Protein AF-A0A2E6I8N7-F1 (afdb_monomer_lite)

Structure (mmCIF, N/CA/C/O backbone):
data_AF-A0A2E6I8N7-F1
#
_entry.id   AF-A0A2E6I8N7-F1
#
loop_
_atom_site.group_PDB
_atom_site.id
_atom_site.type_symbol
_atom_site.label_atom_id
_atom_site.label_alt_id
_atom_site.label_comp_id
_atom_site.label_asym_id
_atom_site.label_entity_id
_atom_site.label_seq_id
_atom_site.pdbx_PDB_ins_code
_atom_site.Cartn_x
_atom_site.Cartn_y
_atom_site.Cartn_z
_atom_site.occupancy
_atom_site.B_iso_or_equiv
_atom_site.auth_seq_id
_atom_site.auth_comp_id
_atom_site.auth_asym_id
_atom_site.auth_atom_id
_atom_site.pdbx_PDB_model_num
ATOM 1 N N . MET A 1 1 ? 12.894 32.458 16.435 1.00 43.97 1 MET A N 1
ATOM 2 C CA . MET A 1 1 ? 12.676 31.076 15.944 1.00 43.97 1 MET A CA 1
ATOM 3 C C . MET A 1 1 ? 13.697 30.779 14.854 1.00 43.97 1 MET A C 1
ATOM 5 O O . MET A 1 1 ? 13.816 31.577 13.937 1.00 43.97 1 MET A O 1
ATOM 9 N N . ARG A 1 2 ? 14.483 29.700 14.971 1.00 46.97 2 ARG A N 1
ATOM 10 C CA . ARG A 1 2 ? 15.542 29.345 14.007 1.00 46.97 2 ARG A CA 1
ATOM 11 C C . ARG A 1 2 ? 15.001 28.244 13.093 1.00 46.97 2 ARG A C 1
ATOM 13 O O . ARG A 1 2 ? 14.845 27.110 13.534 1.00 46.97 2 ARG A O 1
ATOM 20 N N . VAL A 1 3 ? 14.650 28.593 11.860 1.00 54.00 3 VAL A N 1
ATOM 21 C CA . VAL A 1 3 ? 14.119 27.637 10.878 1.00 54.00 3 VAL A CA 1
ATOM 22 C C . VAL A 1 3 ? 15.297 26.830 10.331 1.00 54.00 3 VAL A C 1
ATOM 24 O O . VAL A 1 3 ? 16.245 27.404 9.794 1.00 54.00 3 VAL A O 1
ATOM 27 N N . LYS A 1 4 ? 15.296 25.507 10.528 1.00 52.81 4 LYS A N 1
ATOM 28 C CA . LYS A 1 4 ? 16.322 24.625 9.952 1.00 52.81 4 LYS A CA 1
ATOM 29 C C . LYS A 1 4 ? 16.096 24.562 8.437 1.00 52.81 4 LYS A C 1
ATOM 31 O O . LYS A 1 4 ? 14.994 24.230 8.011 1.00 52.81 4 LYS A O 1
ATOM 36 N N . ARG A 1 5 ? 17.117 24.894 7.634 1.00 53.34 5 ARG A N 1
ATOM 37 C CA . ARG A 1 5 ? 17.083 24.692 6.175 1.00 53.34 5 ARG A CA 1
ATOM 38 C C . ARG A 1 5 ? 16.875 23.207 5.896 1.00 53.34 5 ARG A C 1
ATOM 40 O O . ARG A 1 5 ? 17.670 22.387 6.347 1.00 53.34 5 ARG A O 1
ATOM 47 N N . VAL A 1 6 ? 15.819 22.889 5.157 1.00 58.06 6 VAL A N 1
ATOM 48 C CA . VAL A 1 6 ? 15.621 21.565 4.567 1.00 58.06 6 VAL A CA 1
ATOM 49 C C . VAL A 1 6 ? 16.690 21.405 3.487 1.00 58.06 6 VAL A C 1
ATOM 51 O O . VAL A 1 6 ? 16.773 22.232 2.581 1.00 58.06 6 VAL A O 1
ATOM 54 N N . GLN A 1 7 ? 17.553 20.396 3.613 1.00 57.81 7 GLN A N 1
ATOM 55 C CA . GLN A 1 7 ? 18.458 20.016 2.529 1.00 57.81 7 GLN A CA 1
ATOM 56 C C . GLN A 1 7 ? 17.595 19.464 1.392 1.00 57.81 7 GLN A C 1
ATOM 58 O O . GLN A 1 7 ? 16.977 18.414 1.544 1.00 57.81 7 GLN A O 1
ATOM 63 N N . GLN A 1 8 ? 17.495 20.200 0.285 1.00 52.81 8 GLN A N 1
ATOM 64 C CA . GLN A 1 8 ? 16.888 19.676 -0.934 1.00 52.81 8 GLN A CA 1
ATOM 65 C C . GLN A 1 8 ? 17.812 18.582 -1.476 1.00 52.81 8 GLN A C 1
ATOM 67 O O . GLN A 1 8 ? 18.989 18.830 -1.727 1.00 52.81 8 GLN A O 1
ATOM 72 N N . SER A 1 9 ? 17.294 17.364 -1.593 1.00 58.91 9 SER A N 1
ATOM 73 C CA . SER A 1 9 ? 17.994 16.238 -2.202 1.00 58.91 9 SER A CA 1
ATOM 74 C C . SER A 1 9 ? 18.151 16.486 -3.702 1.00 58.91 9 SER A C 1
ATOM 76 O O . SER A 1 9 ? 17.154 16.615 -4.411 1.00 58.91 9 SER A O 1
ATOM 78 N N . THR A 1 10 ? 19.394 16.566 -4.177 1.00 59.47 10 THR A N 1
ATOM 79 C CA . THR A 1 10 ? 19.726 16.652 -5.604 1.00 59.47 10 THR A CA 1
ATOM 80 C C . THR A 1 10 ? 19.220 15.397 -6.333 1.00 59.47 10 THR A C 1
ATOM 82 O O . THR A 1 10 ? 19.520 14.294 -5.871 1.00 59.47 10 THR A O 1
ATOM 85 N N . PRO A 1 11 ? 18.462 15.521 -7.437 1.00 52.78 11 PRO A N 1
ATOM 86 C CA . PRO A 1 11 ? 18.008 14.365 -8.203 1.00 52.78 11 PRO A CA 1
ATOM 87 C C . PRO A 1 11 ? 19.187 13.689 -8.918 1.00 52.78 11 PRO A C 1
ATOM 89 O O . PRO A 1 11 ? 20.046 14.358 -9.491 1.00 52.78 11 PRO A O 1
ATOM 92 N N . LEU A 1 12 ? 19.226 12.357 -8.864 1.00 58.75 12 LEU A N 1
ATOM 93 C CA . LEU A 1 12 ? 20.172 11.533 -9.617 1.00 58.75 12 LEU A CA 1
ATOM 94 C C . LEU A 1 12 ? 19.732 11.507 -11.087 1.00 58.75 12 LEU A C 1
ATOM 96 O O . LEU A 1 12 ? 18.661 10.989 -11.392 1.00 58.75 12 LEU A O 1
ATOM 100 N N . LEU A 1 13 ? 20.541 12.079 -11.979 1.00 54.09 13 LEU A N 1
ATOM 101 C CA . LEU A 1 13 ? 20.418 11.873 -13.424 1.00 54.09 13 LEU A CA 1
ATOM 102 C C . LEU A 1 13 ? 21.071 10.526 -13.755 1.00 54.09 13 LEU A C 1
ATOM 104 O O . LEU A 1 13 ? 22.247 10.337 -13.444 1.00 54.09 13 LEU A O 1
ATOM 108 N N . VAL A 1 14 ? 20.309 9.594 -14.326 1.00 56.50 14 VAL A N 1
ATOM 109 C CA . VAL A 1 14 ? 20.800 8.277 -14.759 1.00 56.50 14 VAL A CA 1
ATOM 110 C C . VAL A 1 14 ? 20.800 8.270 -16.287 1.00 56.50 14 VAL A C 1
ATOM 112 O O . VAL A 1 14 ? 19.792 8.631 -16.887 1.00 56.50 14 VAL A O 1
ATOM 115 N N . ASP A 1 15 ? 21.945 7.947 -16.890 1.00 49.44 15 ASP A N 1
ATOM 116 C CA . ASP A 1 15 ? 22.131 7.883 -18.345 1.00 49.44 15 ASP A CA 1
ATOM 117 C C . ASP A 1 15 ? 21.532 6.583 -18.907 1.00 49.44 15 ASP A C 1
ATOM 119 O O . ASP A 1 15 ? 21.713 5.511 -18.329 1.00 49.44 15 ASP A O 1
ATOM 123 N N . GLU A 1 16 ? 20.849 6.687 -20.048 1.00 55.59 16 GLU A N 1
ATOM 124 C CA . GLU A 1 16 ? 20.155 5.593 -20.739 1.00 55.59 16 GLU A CA 1
ATOM 125 C C . GLU A 1 16 ? 21.169 4.587 -21.321 1.00 55.59 16 GLU A C 1
ATOM 127 O O . GLU A 1 16 ? 21.665 4.742 -22.440 1.00 55.59 16 GLU A O 1
ATOM 132 N N . THR A 1 17 ? 21.505 3.543 -20.562 1.00 52.53 17 THR A N 1
ATOM 133 C CA . THR A 1 17 ? 22.269 2.384 -21.051 1.00 52.53 17 THR A CA 1
ATOM 134 C C . THR A 1 17 ? 21.614 1.100 -20.564 1.00 52.53 17 THR A C 1
ATOM 136 O O . THR A 1 17 ? 21.076 1.071 -19.470 1.00 52.53 17 THR A O 1
ATOM 139 N N . ASP A 1 18 ? 21.647 0.053 -21.392 1.00 56.44 18 ASP A N 1
ATOM 140 C CA . ASP A 1 18 ? 20.985 -1.243 -21.178 1.00 56.44 18 ASP A CA 1
ATOM 141 C C . ASP A 1 18 ? 21.164 -1.769 -19.726 1.00 56.44 18 ASP A C 1
ATOM 143 O O . ASP A 1 18 ? 22.261 -2.119 -19.276 1.00 56.44 18 ASP A O 1
ATOM 147 N N . ASP A 1 19 ? 20.066 -1.738 -18.965 1.00 52.94 19 ASP A N 1
ATOM 148 C CA . ASP A 1 19 ? 20.005 -1.210 -17.584 1.00 52.94 19 ASP A CA 1
ATOM 149 C C . ASP A 1 19 ? 20.374 -2.180 -16.448 1.00 52.94 19 ASP A C 1
ATOM 151 O O . ASP A 1 19 ? 20.197 -1.869 -15.270 1.00 52.94 19 ASP A O 1
ATOM 155 N N . CYS A 1 20 ? 20.864 -3.383 -16.752 1.00 54.47 20 CYS A N 1
ATOM 156 C CA . CYS A 1 20 ? 21.022 -4.421 -15.721 1.00 54.47 20 CYS A CA 1
ATOM 157 C C . CYS A 1 20 ? 22.456 -4.650 -15.219 1.00 54.47 20 CYS A C 1
ATOM 159 O O . CYS A 1 20 ? 22.627 -5.386 -14.249 1.00 54.47 20 CYS A O 1
ATOM 161 N N . LEU A 1 21 ? 23.494 -4.076 -15.845 1.00 55.12 21 LEU A N 1
ATOM 162 C CA . LEU A 1 21 ? 24.881 -4.510 -15.58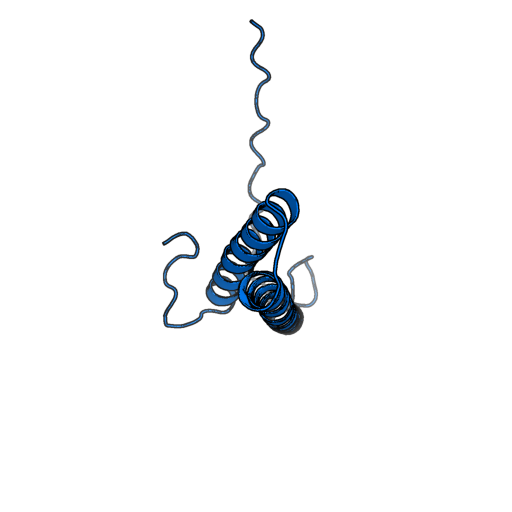6 1.00 55.12 21 LEU A CA 1
ATOM 163 C C . LEU A 1 21 ? 25.875 -3.431 -15.121 1.00 55.12 21 LEU A C 1
ATOM 165 O O . LEU A 1 21 ? 27.003 -3.799 -14.793 1.00 55.12 21 LEU A O 1
ATOM 169 N N . VAL A 1 22 ? 25.520 -2.137 -15.061 1.00 58.47 22 VAL A N 1
ATOM 170 C CA . VAL A 1 22 ? 26.540 -1.077 -14.837 1.00 58.47 22 VAL A CA 1
ATOM 171 C C . VAL A 1 22 ? 26.183 -0.011 -13.780 1.00 58.47 22 VAL A C 1
ATOM 173 O O . VAL A 1 22 ? 27.090 0.605 -13.221 1.00 58.47 22 VAL A O 1
ATOM 176 N N . ALA A 1 23 ? 24.918 0.170 -13.395 1.00 56.00 23 ALA A N 1
ATOM 177 C CA . ALA A 1 23 ? 24.491 1.148 -12.380 1.00 56.00 23 ALA A CA 1
ATOM 178 C C . ALA A 1 23 ? 23.559 0.491 -11.336 1.00 56.00 23 ALA A C 1
ATOM 180 O O . ALA A 1 23 ? 23.064 -0.606 -11.590 1.00 56.00 23 ALA A O 1
ATOM 181 N N . PRO A 1 24 ? 23.287 1.100 -10.158 1.00 58.91 24 PRO A N 1
ATOM 182 C CA . PRO A 1 24 ? 22.311 0.577 -9.195 1.00 58.91 24 PRO A CA 1
ATOM 183 C C . PRO A 1 24 ? 20.866 0.803 -9.683 1.00 58.91 24 PRO A C 1
ATOM 185 O O . PRO A 1 24 ? 20.011 1.277 -8.932 1.00 58.91 24 PRO A O 1
ATOM 188 N N . THR A 1 25 ? 20.598 0.515 -10.955 1.00 62.81 25 THR A N 1
ATOM 189 C CA . THR A 1 25 ? 19.267 0.562 -11.541 1.00 62.81 25 THR A CA 1
ATOM 190 C C . THR A 1 25 ? 18.526 -0.701 -11.108 1.00 62.81 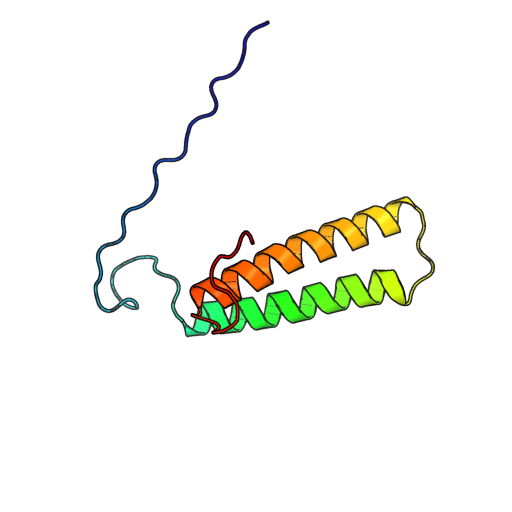25 THR A C 1
ATOM 192 O O . THR A 1 25 ? 19.054 -1.810 -11.171 1.00 62.81 25 THR A O 1
ATOM 195 N N . ARG A 1 26 ? 17.310 -0.539 -10.579 1.00 76.50 26 ARG A N 1
ATOM 196 C CA . ARG A 1 26 ? 16.460 -1.674 -10.195 1.00 76.50 26 ARG A CA 1
ATOM 197 C C . ARG A 1 26 ? 15.985 -2.360 -11.466 1.00 76.50 26 ARG A C 1
ATOM 199 O O . ARG A 1 26 ? 15.387 -1.699 -12.314 1.00 76.50 26 ARG A O 1
ATOM 206 N N . CYS A 1 27 ? 16.236 -3.659 -11.600 1.00 85.38 27 CYS A N 1
ATOM 207 C CA . CYS A 1 27 ? 15.794 -4.387 -12.782 1.00 85.38 27 CYS A CA 1
ATOM 208 C C . CYS A 1 27 ? 14.266 -4.532 -12.801 1.00 85.38 27 CYS A C 1
ATOM 210 O O . CYS A 1 27 ? 13.583 -4.454 -11.772 1.00 85.38 27 CYS A O 1
ATOM 212 N N . ARG A 1 28 ? 13.716 -4.757 -13.996 1.00 87.69 28 ARG A N 1
ATOM 213 C CA . ARG A 1 28 ? 12.269 -4.885 -14.206 1.00 87.69 28 ARG A CA 1
ATOM 214 C C . ARG A 1 28 ? 11.674 -6.021 -13.377 1.00 87.69 28 ARG A C 1
ATOM 216 O O . ARG A 1 28 ? 10.597 -5.856 -12.809 1.00 87.69 28 ARG A O 1
ATOM 223 N N . GLU A 1 29 ? 12.372 -7.146 -13.292 1.00 88.50 29 GLU A N 1
ATOM 224 C CA . GLU A 1 29 ? 11.946 -8.330 -12.548 1.00 88.50 29 GLU A CA 1
ATOM 225 C C . GLU A 1 29 ? 11.851 -8.026 -11.048 1.00 88.50 29 GLU A C 1
ATOM 227 O O . GLU A 1 29 ? 10.870 -8.386 -10.399 1.00 88.50 29 GLU A O 1
ATOM 232 N N . GLU A 1 30 ? 12.824 -7.296 -10.496 1.00 90.25 30 GLU A N 1
ATOM 233 C CA . GLU A 1 30 ? 12.801 -6.867 -9.095 1.00 90.25 30 GLU A CA 1
ATOM 234 C C . GLU A 1 30 ? 11.614 -5.933 -8.819 1.00 90.25 30 GLU A C 1
ATOM 236 O O . GLU A 1 30 ? 10.929 -6.083 -7.806 1.00 90.25 30 GLU A O 1
ATOM 241 N N . LEU A 1 31 ? 11.316 -5.005 -9.734 1.00 92.38 31 LEU A N 1
ATOM 242 C CA . LEU A 1 31 ? 10.160 -4.112 -9.610 1.00 92.38 31 LEU A CA 1
ATOM 243 C C . LEU A 1 31 ? 8.827 -4.867 -9.672 1.00 92.38 31 LEU A C 1
ATOM 245 O O . LEU A 1 31 ? 7.906 -4.535 -8.927 1.00 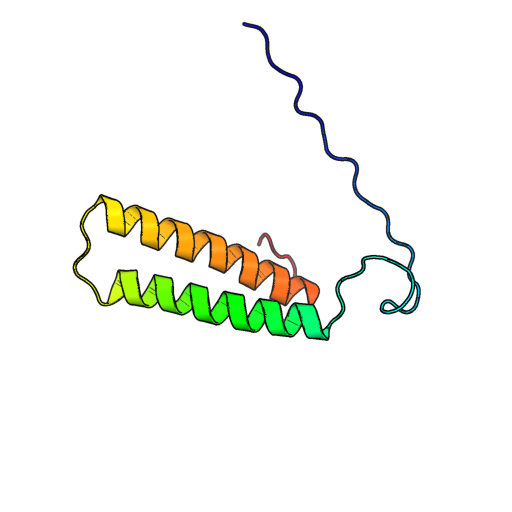92.38 31 LEU A O 1
ATOM 249 N N . GLN A 1 32 ? 8.720 -5.893 -10.519 1.00 93.62 32 GLN A N 1
ATOM 250 C CA . GLN A 1 32 ? 7.538 -6.756 -10.593 1.00 93.62 32 GLN A CA 1
ATOM 251 C C . GLN A 1 32 ? 7.336 -7.556 -9.303 1.00 93.62 32 GLN A C 1
ATOM 253 O O . GLN A 1 32 ? 6.216 -7.614 -8.791 1.00 93.62 32 GLN A O 1
ATOM 258 N N . LEU A 1 33 ? 8.411 -8.121 -8.747 1.00 94.94 33 LEU A N 1
ATOM 259 C CA . LEU A 1 33 ? 8.368 -8.810 -7.456 1.00 94.94 33 LEU A CA 1
ATOM 260 C C . LEU A 1 33 ? 7.957 -7.849 -6.337 1.00 94.94 33 LEU A C 1
ATOM 262 O O . L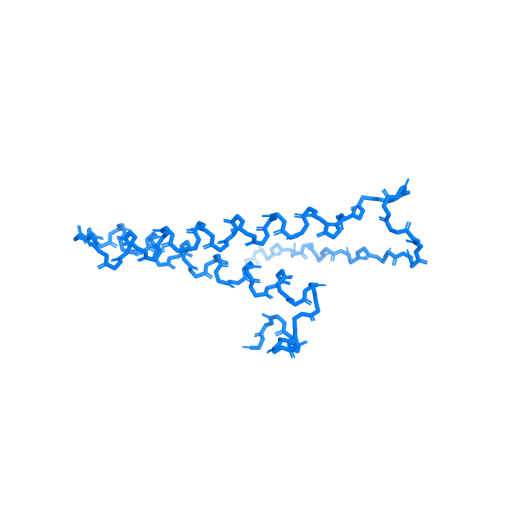EU A 1 33 ? 7.055 -8.157 -5.562 1.00 94.94 33 LEU A O 1
ATOM 266 N N . MET A 1 34 ? 8.544 -6.651 -6.297 1.00 95.56 34 MET A N 1
ATOM 267 C CA . MET A 1 34 ? 8.200 -5.641 -5.296 1.00 95.56 34 MET A CA 1
ATOM 268 C C . MET A 1 34 ? 6.750 -5.159 -5.429 1.00 95.56 34 MET A C 1
ATOM 270 O O . MET A 1 34 ? 6.096 -4.895 -4.419 1.00 95.56 34 MET A O 1
ATOM 274 N N . LEU A 1 35 ? 6.226 -5.065 -6.655 1.00 96.69 35 LEU A N 1
ATOM 275 C CA . LEU A 1 35 ? 4.823 -4.742 -6.902 1.00 96.69 35 LEU A CA 1
ATOM 276 C C . LEU A 1 35 ? 3.895 -5.836 -6.361 1.00 96.69 35 LEU A C 1
ATOM 278 O O . LEU A 1 35 ? 2.928 -5.510 -5.671 1.00 96.69 35 LEU A O 1
ATOM 282 N N . ALA A 1 36 ? 4.190 -7.110 -6.632 1.00 97.50 36 ALA A N 1
ATOM 283 C CA . ALA A 1 36 ? 3.405 -8.233 -6.117 1.00 97.50 36 ALA A CA 1
ATOM 284 C C . ALA A 1 36 ? 3.371 -8.231 -4.578 1.00 97.50 36 ALA A C 1
ATOM 286 O O . ALA A 1 36 ? 2.297 -8.253 -3.975 1.00 97.50 36 ALA A O 1
ATOM 287 N N . ASP A 1 37 ? 4.537 -8.068 -3.957 1.00 98.12 37 ASP A N 1
ATOM 288 C CA . ASP A 1 37 ? 4.722 -7.920 -2.513 1.00 98.12 37 ASP A CA 1
ATOM 289 C C . ASP A 1 37 ? 3.913 -6.750 -1.921 1.00 98.12 37 ASP A C 1
ATOM 291 O O . ASP A 1 37 ? 3.298 -6.854 -0.854 1.00 98.12 37 ASP A O 1
ATOM 295 N N . ALA A 1 38 ? 3.936 -5.594 -2.590 1.00 98.38 38 ALA A N 1
ATOM 296 C CA . ALA A 1 38 ? 3.229 -4.400 -2.142 1.00 98.38 38 ALA A CA 1
ATOM 297 C C . ALA A 1 38 ? 1.706 -4.582 -2.221 1.00 98.38 38 ALA A C 1
ATOM 299 O O . ALA A 1 38 ? 0.997 -4.164 -1.301 1.00 98.38 38 ALA A O 1
ATOM 300 N N . ILE A 1 39 ? 1.210 -5.224 -3.284 1.00 98.44 39 ILE A N 1
ATOM 301 C CA . ILE A 1 39 ? -0.207 -5.573 -3.451 1.00 98.44 39 ILE A CA 1
ATOM 302 C C . ILE A 1 39 ? -0.647 -6.536 -2.346 1.00 98.44 39 ILE A C 1
ATOM 304 O O . ILE A 1 39 ? -1.647 -6.270 -1.678 1.00 98.44 39 ILE A O 1
ATOM 308 N N . GLU A 1 40 ? 0.119 -7.598 -2.096 1.00 98.56 40 GLU A N 1
ATOM 309 C CA . GLU A 1 40 ? -0.216 -8.585 -1.068 1.00 98.56 40 GLU A CA 1
ATOM 310 C C . GLU A 1 40 ? -0.317 -7.930 0.316 1.00 98.56 40 GLU A C 1
ATOM 312 O O . GLU A 1 40 ? -1.3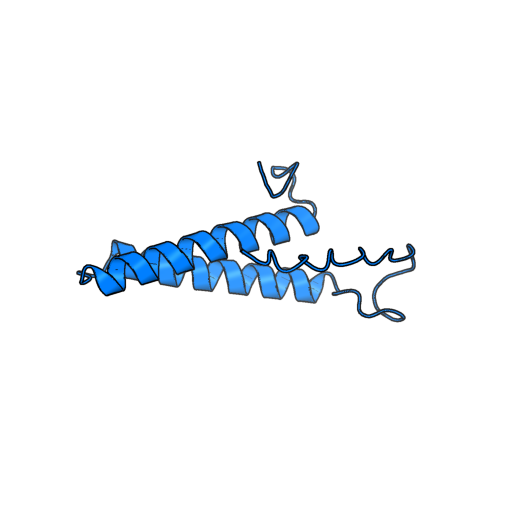32 -8.053 1.006 1.00 98.56 40 GLU A O 1
ATOM 317 N N . ARG A 1 41 ? 0.699 -7.153 0.711 1.00 98.56 41 ARG A N 1
ATOM 318 C CA . ARG A 1 41 ? 0.709 -6.453 2.005 1.00 98.56 41 ARG A CA 1
ATOM 319 C C . ARG A 1 41 ? -0.419 -5.429 2.107 1.00 98.56 41 ARG A C 1
ATOM 321 O O . ARG A 1 41 ? -1.019 -5.285 3.174 1.00 98.56 41 ARG A O 1
ATOM 328 N N . ARG A 1 42 ? -0.726 -4.709 1.022 1.00 98.44 42 ARG A N 1
ATOM 329 C CA . ARG A 1 42 ? -1.846 -3.754 0.978 1.00 98.44 42 ARG A CA 1
ATOM 330 C C . ARG A 1 42 ? -3.148 -4.476 1.302 1.00 98.44 42 ARG A C 1
ATOM 332 O O . ARG A 1 42 ? -3.914 -4.001 2.140 1.00 98.44 42 ARG A O 1
ATOM 339 N N . ASP A 1 43 ? -3.373 -5.618 0.665 1.00 98.19 43 ASP A N 1
ATOM 340 C CA . ASP A 1 43 ? -4.598 -6.394 0.820 1.00 98.19 43 ASP A CA 1
ATOM 341 C C . ASP A 1 43 ? -4.679 -7.041 2.202 1.00 98.19 43 ASP A C 1
ATOM 343 O O . ASP A 1 43 ? -5.755 -7.079 2.794 1.00 98.19 43 ASP A O 1
ATOM 347 N N . GLN A 1 44 ? -3.556 -7.469 2.782 1.00 98.31 44 GLN A N 1
ATOM 348 C CA . GLN A 1 44 ? -3.495 -7.907 4.179 1.00 98.31 44 GLN A CA 1
ATOM 349 C C . GLN A 1 44 ? -3.925 -6.790 5.144 1.00 98.31 44 GLN A C 1
ATOM 351 O O . GLN A 1 44 ? -4.768 -7.028 6.009 1.00 98.31 44 GLN A O 1
ATOM 356 N N . TRP A 1 45 ? -3.418 -5.561 4.979 1.00 98.31 45 TRP A N 1
ATOM 357 C CA . TRP A 1 45 ? -3.819 -4.421 5.815 1.00 98.31 45 TRP A CA 1
ATOM 358 C C . TRP A 1 45 ? -5.283 -4.026 5.618 1.00 98.31 45 TRP A C 1
ATOM 360 O O . TRP A 1 45 ? -5.966 -3.729 6.599 1.00 98.31 45 TRP A O 1
ATOM 370 N N . TYR A 1 46 ? -5.775 -4.061 4.378 1.00 97.81 46 TYR A N 1
ATOM 371 C CA . TYR A 1 46 ? -7.185 -3.821 4.078 1.00 97.81 46 TYR A CA 1
ATOM 372 C C . TYR A 1 46 ? -8.082 -4.877 4.729 1.00 97.81 46 TYR A C 1
ATOM 374 O O . TYR A 1 46 ? -9.031 -4.532 5.422 1.00 97.81 46 TYR A O 1
ATOM 382 N N . ASN A 1 47 ? -7.742 -6.160 4.590 1.00 97.44 47 ASN A N 1
ATOM 383 C CA . ASN A 1 47 ? -8.475 -7.257 5.216 1.00 97.44 47 ASN A CA 1
ATOM 384 C C . ASN A 1 47 ? -8.436 -7.173 6.747 1.00 97.44 47 ASN A C 1
ATOM 386 O O . ASN A 1 47 ? -9.450 -7.412 7.395 1.00 97.44 47 ASN A O 1
ATOM 390 N N . TYR A 1 48 ? -7.287 -6.826 7.334 1.00 96.19 48 TYR A N 1
ATOM 391 C CA . TYR A 1 48 ? -7.164 -6.621 8.777 1.00 96.19 48 TYR A CA 1
ATOM 392 C C . TYR A 1 48 ? -8.081 -5.492 9.261 1.00 96.19 48 TYR A C 1
ATOM 394 O O . TYR A 1 48 ? -8.746 -5.646 10.285 1.00 96.19 48 TYR A O 1
ATOM 402 N N . TRP A 1 49 ? -8.154 -4.396 8.504 1.00 96.19 49 TRP A N 1
ATOM 403 C CA . TRP A 1 49 ? -9.044 -3.270 8.771 1.00 96.19 49 TRP A CA 1
ATOM 404 C C . TRP A 1 49 ? -10.533 -3.618 8.620 1.00 96.19 49 TRP A C 1
ATOM 406 O O . TRP A 1 49 ? -11.320 -3.288 9.503 1.00 96.19 49 TRP A O 1
ATOM 416 N N . ASP A 1 50 ? -10.902 -4.298 7.535 1.00 95.38 50 ASP A N 1
ATOM 417 C CA . ASP A 1 50 ? -12.290 -4.574 7.144 1.00 95.38 50 ASP A CA 1
ATOM 418 C C . ASP A 1 50 ? -12.925 -5.722 7.950 1.00 95.38 50 ASP A C 1
ATOM 420 O O . ASP A 1 50 ? -14.068 -5.638 8.397 1.00 95.38 50 ASP A O 1
ATOM 424 N N . LYS A 1 51 ? -12.170 -6.801 8.191 1.00 91.50 51 LYS A N 1
ATOM 425 C CA . LYS A 1 51 ? -12.704 -8.058 8.749 1.00 91.50 51 LYS A CA 1
ATOM 426 C C . LYS A 1 51 ? -12.554 -8.184 10.264 1.00 91.50 51 LYS A C 1
ATOM 428 O O . LYS A 1 51 ? -13.062 -9.143 10.847 1.00 91.50 51 LYS A O 1
ATOM 433 N N . THR A 1 52 ? -11.872 -7.246 10.920 1.00 91.12 52 THR A N 1
ATOM 434 C CA . THR A 1 52 ? -11.556 -7.335 12.355 1.00 91.12 52 THR A CA 1
ATOM 435 C C . THR A 1 52 ? -12.215 -6.206 13.137 1.00 91.12 52 THR A C 1
ATOM 437 O O . THR A 1 52 ? -12.216 -5.051 12.723 1.00 91.12 52 THR A O 1
ATOM 440 N N . LYS A 1 53 ? -12.721 -6.501 14.340 1.00 92.94 53 LYS A N 1
ATOM 441 C CA . LYS A 1 53 ? -13.107 -5.448 15.290 1.00 92.94 53 LYS A CA 1
ATOM 442 C C . LYS A 1 53 ? -11.851 -4.822 15.890 1.00 92.94 53 LYS A C 1
ATOM 444 O O . LYS A 1 53 ? -11.226 -5.402 16.775 1.00 92.94 53 LYS A O 1
ATOM 449 N N . LEU A 1 54 ? -11.487 -3.641 15.401 1.00 93.38 54 LEU A N 1
ATOM 450 C CA . LEU A 1 54 ? -10.285 -2.928 15.820 1.00 93.38 54 LEU A CA 1
ATOM 451 C C . LEU A 1 54 ? -10.574 -1.895 16.911 1.00 93.38 54 LEU A C 1
ATOM 453 O O . LEU A 1 54 ? -11.587 -1.195 16.893 1.00 93.38 54 LEU A O 1
ATOM 457 N N . SER A 1 55 ? -9.627 -1.732 17.834 1.00 96.44 55 SER A N 1
ATOM 458 C CA . SER A 1 55 ? -9.580 -0.529 18.668 1.00 96.44 55 SER A CA 1
ATOM 459 C C . SER A 1 55 ? -9.300 0.712 17.810 1.00 96.44 55 SER A C 1
ATOM 461 O O . SER A 1 55 ? -8.757 0.620 16.708 1.00 96.44 55 SER A O 1
ATOM 463 N N . ARG A 1 56 ? -9.580 1.911 18.339 1.00 95.25 56 ARG A N 1
ATOM 464 C CA . ARG A 1 56 ? -9.274 3.176 17.644 1.00 95.25 56 ARG A CA 1
ATOM 465 C C . ARG A 1 56 ? -7.809 3.264 17.199 1.00 95.25 56 ARG A C 1
ATOM 467 O O . ARG A 1 56 ? -7.541 3.726 16.096 1.00 95.25 56 ARG A O 1
ATOM 474 N N . LYS A 1 57 ? -6.871 2.808 18.037 1.00 96.31 57 LYS A N 1
ATOM 475 C CA . LYS A 1 57 ? -5.434 2.830 17.726 1.00 96.31 57 LYS A CA 1
ATOM 476 C C . LYS A 1 57 ? -5.099 1.903 16.554 1.00 96.31 57 LYS A C 1
ATOM 478 O O . LYS A 1 57 ? -4.432 2.334 15.621 1.00 96.31 57 LYS A O 1
ATOM 483 N N . GLN A 1 58 ? -5.605 0.671 16.588 1.00 96.50 58 GLN A N 1
ATOM 484 C CA . GLN A 1 58 ? -5.382 -0.309 15.522 1.00 96.50 58 GLN A CA 1
ATOM 485 C C . GLN A 1 58 ? -6.037 0.123 14.2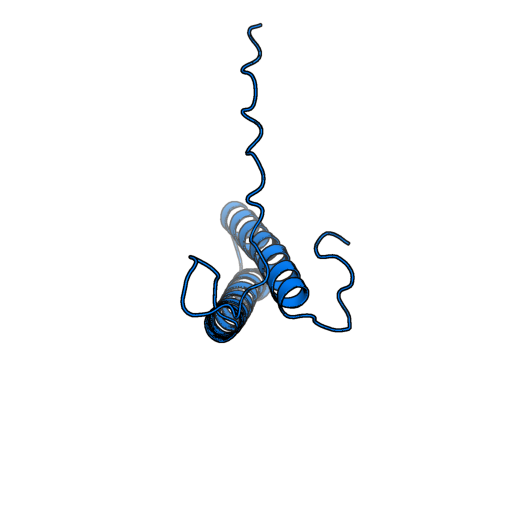05 1.00 96.50 58 GLN A C 1
ATOM 487 O O . GLN A 1 58 ? -5.461 -0.085 13.145 1.00 96.50 58 GLN A O 1
ATOM 492 N N . ASN A 1 59 ? -7.205 0.772 14.267 1.00 96.69 59 ASN A N 1
ATOM 493 C CA . ASN A 1 59 ? -7.885 1.302 13.087 1.00 96.69 59 ASN A CA 1
ATOM 494 C C . ASN A 1 59 ? -7.032 2.367 12.370 1.00 96.69 59 ASN A C 1
ATOM 496 O O . ASN A 1 59 ? -6.815 2.284 11.163 1.00 96.69 59 ASN A O 1
ATOM 500 N N . VAL A 1 60 ? -6.485 3.335 13.119 1.00 97.44 60 VAL A N 1
ATOM 501 C CA . VAL A 1 60 ? -5.596 4.368 12.552 1.00 97.44 60 VAL A CA 1
ATOM 502 C C . VAL A 1 60 ? -4.337 3.748 11.945 1.00 97.44 60 VAL A C 1
ATOM 504 O O . VAL A 1 60 ? -3.912 4.153 10.866 1.00 97.44 60 VAL A O 1
ATOM 507 N N . GLU A 1 61 ? -3.743 2.767 12.621 1.00 97.75 61 GLU A N 1
ATOM 508 C CA . GLU A 1 61 ? -2.561 2.065 12.120 1.00 97.75 61 GLU A CA 1
ATOM 509 C C . GLU A 1 61 ? -2.842 1.326 10.807 1.00 97.75 61 GLU A C 1
ATOM 511 O O . GLU A 1 61 ? -2.105 1.509 9.835 1.00 97.75 61 GLU A O 1
ATOM 516 N N . ALA A 1 62 ? -3.930 0.555 10.756 1.00 97.56 62 ALA A N 1
ATOM 517 C CA . ALA A 1 62 ? -4.295 -0.223 9.582 1.00 97.56 62 ALA A CA 1
ATOM 518 C C . ALA A 1 62 ? -4.558 0.676 8.365 1.00 97.56 62 ALA A C 1
ATOM 520 O O . ALA A 1 62 ? -3.979 0.458 7.300 1.00 97.56 62 ALA A O 1
ATOM 521 N N . LEU A 1 63 ? -5.339 1.748 8.542 1.00 97.56 63 LEU A N 1
ATOM 522 C CA . LEU A 1 63 ? -5.617 2.715 7.478 1.00 97.56 63 LEU A CA 1
ATOM 523 C C . LEU A 1 63 ? -4.358 3.444 7.001 1.00 97.56 63 LEU A C 1
ATOM 525 O O . LEU A 1 63 ? -4.195 3.656 5.797 1.00 97.56 63 LEU A O 1
ATOM 529 N N . ARG A 1 64 ? -3.448 3.811 7.913 1.00 98.38 64 ARG A N 1
ATOM 530 C CA . ARG A 1 64 ? -2.185 4.467 7.550 1.00 98.38 64 ARG A CA 1
ATOM 531 C C . ARG A 1 64 ? -1.323 3.558 6.677 1.00 98.38 64 ARG A C 1
ATOM 533 O O . ARG A 1 64 ? -0.843 4.003 5.638 1.00 98.38 64 ARG A O 1
ATOM 540 N N . ASN A 1 65 ? -1.144 2.301 7.082 1.00 98.06 65 ASN A N 1
ATOM 541 C CA . ASN A 1 65 ? -0.319 1.347 6.340 1.00 98.06 65 ASN A CA 1
ATOM 542 C C . ASN A 1 65 ? -0.954 0.985 4.989 1.00 98.06 65 ASN A C 1
ATOM 544 O O . ASN A 1 65 ? -0.264 0.996 3.972 1.00 98.06 65 ASN A O 1
ATOM 548 N N . TYR A 1 66 ? -2.271 0.766 4.954 1.00 98.25 66 TYR A N 1
ATOM 549 C CA . TYR A 1 66 ? -3.015 0.555 3.711 1.00 98.25 66 TYR A CA 1
ATOM 550 C C . TYR A 1 66 ? -2.851 1.729 2.731 1.00 98.25 66 TYR A C 1
ATOM 552 O O . TYR A 1 66 ? -2.557 1.526 1.554 1.00 98.25 66 TYR A O 1
ATOM 560 N N . THR A 1 67 ? -2.978 2.967 3.218 1.00 97.81 67 THR A N 1
ATOM 561 C CA . THR A 1 67 ? -2.856 4.177 2.386 1.00 97.81 67 THR A CA 1
ATOM 562 C C . THR A 1 67 ? -1.434 4.365 1.857 1.00 97.81 67 THR A C 1
ATOM 564 O O . THR A 1 67 ? -1.254 4.672 0.680 1.00 97.81 67 THR A O 1
ATOM 567 N N . ALA A 1 68 ? -0.417 4.132 2.691 1.00 98.19 68 ALA A N 1
ATOM 568 C CA . ALA A 1 68 ? 0.978 4.192 2.262 1.00 98.19 68 ALA A CA 1
ATOM 569 C C . ALA A 1 68 ? 1.266 3.169 1.150 1.00 98.19 68 ALA A C 1
ATOM 571 O O . ALA A 1 68 ? 1.850 3.517 0.124 1.00 98.19 68 ALA A O 1
ATOM 572 N N . LEU A 1 69 ? 0.789 1.930 1.309 1.00 98.31 69 LEU A N 1
ATOM 573 C CA . LEU A 1 69 ? 0.971 0.877 0.309 1.00 98.31 69 LEU A CA 1
ATOM 574 C C . LEU A 1 69 ? 0.192 1.146 -0.981 1.00 98.31 69 LEU A C 1
ATOM 576 O O . LEU A 1 69 ? 0.695 0.823 -2.051 1.00 98.31 69 LEU A O 1
ATOM 580 N N . ARG A 1 70 ? -0.978 1.799 -0.927 1.00 97.75 70 ARG A N 1
ATOM 581 C CA . ARG A 1 70 ? -1.665 2.275 -2.142 1.00 97.75 70 ARG A CA 1
ATOM 582 C C . ARG A 1 70 ? -0.786 3.209 -2.972 1.00 97.75 70 ARG A C 1
ATOM 584 O O . ARG A 1 70 ? -0.725 3.038 -4.185 1.00 97.75 70 ARG A O 1
ATOM 591 N N . GLY A 1 71 ? -0.097 4.151 -2.327 1.00 96.75 71 GLY A N 1
ATOM 592 C CA . GLY A 1 71 ? 0.848 5.042 -3.006 1.00 96.75 71 GLY A CA 1
ATOM 593 C C . GLY A 1 71 ? 2.018 4.276 -3.626 1.00 96.75 71 GLY A C 1
ATOM 594 O O . GLY A 1 71 ? 2.320 4.467 -4.797 1.00 96.75 71 GLY A O 1
ATOM 595 N N . VAL A 1 72 ? 2.621 3.347 -2.875 1.00 97.38 72 VAL A N 1
ATOM 596 C CA . VAL A 1 72 ? 3.723 2.504 -3.376 1.00 97.38 72 VAL A CA 1
ATOM 597 C C . VAL A 1 72 ? 3.294 1.676 -4.589 1.00 97.38 72 VAL A C 1
ATOM 599 O O . VAL A 1 72 ? 3.989 1.681 -5.601 1.00 97.38 72 VAL A O 1
ATOM 602 N N . VAL A 1 73 ? 2.139 1.005 -4.514 1.00 97.38 73 VAL A N 1
ATOM 603 C CA . VAL A 1 73 ? 1.592 0.203 -5.620 1.00 97.38 73 VAL A CA 1
ATOM 604 C C . VAL A 1 73 ? 1.399 1.068 -6.862 1.00 97.38 73 VAL A C 1
ATOM 606 O O . VAL A 1 73 ? 1.867 0.697 -7.934 1.00 97.38 73 VAL A O 1
ATOM 609 N N . LYS A 1 74 ? 0.780 2.242 -6.713 1.00 96.19 74 LYS A N 1
ATOM 610 C CA . LYS A 1 74 ? 0.529 3.153 -7.832 1.00 96.19 74 LYS A CA 1
ATOM 611 C C . LYS A 1 74 ? 1.825 3.636 -8.486 1.00 96.19 74 LYS A C 1
ATOM 613 O O . LYS A 1 74 ? 1.936 3.604 -9.707 1.00 96.19 74 LYS A O 1
ATOM 618 N N . THR A 1 75 ? 2.828 4.014 -7.692 1.00 96.50 75 THR A N 1
ATOM 619 C CA . THR A 1 75 ? 4.139 4.424 -8.217 1.00 96.50 75 THR A CA 1
ATOM 620 C C . THR A 1 75 ? 4.839 3.286 -8.955 1.00 96.50 75 THR A C 1
ATOM 622 O O . THR A 1 75 ? 5.411 3.516 -10.014 1.00 96.50 75 THR A O 1
ATOM 625 N N . LEU A 1 76 ? 4.778 2.052 -8.448 1.00 95.31 76 LEU A N 1
ATOM 626 C CA . LEU A 1 76 ? 5.387 0.905 -9.127 1.00 95.31 76 LEU A CA 1
ATOM 627 C C . LEU A 1 76 ? 4.677 0.548 -10.430 1.00 95.31 76 LEU A C 1
ATOM 629 O O . LEU A 1 76 ? 5.339 0.252 -11.420 1.00 95.31 76 LEU A O 1
ATOM 633 N N . GLN A 1 77 ? 3.345 0.615 -10.453 1.00 94.88 77 GLN A N 1
ATOM 634 C CA . GLN A 1 77 ? 2.582 0.432 -11.685 1.00 94.88 77 GLN A CA 1
ATOM 635 C C . GLN A 1 77 ? 2.914 1.521 -12.714 1.00 94.88 77 GLN A C 1
ATOM 637 O O . GLN A 1 77 ? 3.081 1.205 -13.889 1.00 94.88 77 GLN A O 1
ATOM 642 N N . TRP A 1 78 ? 3.083 2.773 -12.275 1.00 95.12 78 TRP A N 1
ATOM 643 C CA . TRP A 1 78 ? 3.541 3.860 -13.138 1.00 95.12 78 TRP A CA 1
ATOM 644 C C . TRP A 1 78 ? 4.933 3.582 -13.722 1.00 95.12 78 TRP A C 1
ATOM 646 O O . TRP A 1 78 ? 5.086 3.605 -14.935 1.00 95.12 78 TRP A O 1
ATOM 656 N N . VAL A 1 79 ? 5.930 3.223 -12.899 1.00 93.25 79 VAL A N 1
ATOM 657 C CA . VAL A 1 79 ? 7.290 2.884 -13.382 1.00 93.25 79 VAL A CA 1
ATOM 658 C C . VAL A 1 79 ? 7.266 1.719 -14.380 1.00 93.25 79 VAL A C 1
ATOM 660 O O . VAL A 1 79 ? 8.027 1.702 -15.345 1.00 93.25 79 VAL A O 1
ATOM 663 N N . LEU A 1 80 ? 6.372 0.748 -14.183 1.00 91.75 80 LEU A N 1
ATOM 664 C CA . LEU A 1 80 ? 6.201 -0.398 -15.078 1.00 91.75 80 LEU A CA 1
ATOM 665 C C . LEU A 1 80 ? 5.369 -0.091 -16.340 1.00 91.75 80 LEU A C 1
ATOM 667 O O . LEU A 1 80 ? 5.086 -1.023 -17.092 1.00 91.75 80 LEU A O 1
ATOM 671 N N . MET A 1 81 ? 5.040 1.180 -16.607 1.00 88.31 81 MET A N 1
ATOM 672 C CA . MET A 1 81 ? 4.276 1.649 -17.775 1.00 88.31 81 MET A CA 1
ATOM 673 C C . MET A 1 81 ? 2.857 1.060 -17.847 1.00 88.31 81 MET A C 1
ATOM 675 O O . MET A 1 81 ? 2.387 0.658 -18.912 1.00 88.31 81 MET A O 1
ATOM 679 N N . HIS A 1 82 ? 2.164 0.973 -16.706 1.00 85.62 82 HIS A N 1
ATOM 680 C CA . HIS A 1 82 ? 0.769 0.537 -16.682 1.00 85.62 82 HIS A CA 1
ATOM 681 C C . HIS A 1 82 ? -0.113 1.513 -17.487 1.00 85.62 82 HIS A C 1
ATOM 683 O O . HIS A 1 82 ? -0.092 2.709 -17.198 1.00 85.62 82 HIS A O 1
ATOM 689 N N . PRO A 1 83 ? -0.923 1.034 -18.452 1.00 86.12 83 PRO A N 1
ATOM 690 C CA . PRO A 1 83 ? -1.606 1.899 -19.421 1.00 86.12 83 PRO A CA 1
ATOM 691 C C . PRO A 1 83 ? -2.597 2.878 -18.780 1.00 86.12 83 PRO A C 1
ATOM 693 O O . PRO A 1 83 ? -2.799 3.972 -19.292 1.00 86.12 83 PRO A O 1
ATOM 696 N N . ASP A 1 84 ? -3.182 2.498 -17.643 1.00 88.38 84 ASP A N 1
ATOM 697 C CA . ASP A 1 84 ? -4.188 3.308 -16.944 1.00 88.38 84 ASP A CA 1
ATOM 698 C C . ASP A 1 84 ? -3.599 4.334 -15.954 1.00 88.38 84 ASP A C 1
ATOM 700 O O . ASP A 1 84 ? -4.354 4.994 -15.242 1.00 88.38 84 ASP A O 1
ATOM 704 N N . ILE A 1 85 ? -2.268 4.442 -15.836 1.00 89.88 85 ILE A N 1
ATOM 705 C CA . ILE A 1 85 ? -1.615 5.353 -14.883 1.00 89.88 85 ILE A CA 1
ATOM 706 C C . ILE A 1 85 ? -0.667 6.278 -15.638 1.00 89.88 85 ILE A C 1
ATOM 708 O O . ILE A 1 85 ? 0.483 5.939 -15.900 1.00 89.88 85 ILE A O 1
ATOM 712 N N . GLU A 1 86 ? -1.156 7.479 -15.936 1.00 90.88 86 GLU A N 1
ATOM 713 C CA . GLU A 1 86 ? -0.377 8.533 -16.591 1.00 90.88 86 GLU A CA 1
ATOM 714 C C . GLU A 1 86 ? 0.659 9.149 -15.636 1.00 90.88 86 GLU A C 1
ATOM 716 O O . GLU A 1 86 ? 1.826 9.322 -15.992 1.00 90.88 86 GLU A O 1
ATOM 721 N N . HIS A 1 87 ? 0.254 9.420 -14.389 1.00 89.50 87 HIS A N 1
ATOM 722 C CA . HIS A 1 87 ? 1.098 10.053 -13.380 1.00 89.50 87 HIS A CA 1
ATOM 723 C C . HIS A 1 87 ? 0.845 9.461 -11.976 1.00 89.50 87 HIS A C 1
ATOM 725 O O . HIS A 1 87 ? -0.303 9.279 -11.559 1.00 89.50 87 HIS A O 1
ATOM 731 N N . PRO A 1 88 ? 1.890 9.148 -11.184 1.00 89.31 88 PRO A N 1
ATOM 732 C CA . PRO A 1 88 ? 1.734 8.396 -9.938 1.00 89.31 88 PRO A CA 1
ATOM 733 C C . PRO A 1 88 ? 1.064 9.213 -8.824 1.00 89.31 88 PRO A C 1
ATOM 735 O O . PRO A 1 88 ? 0.576 8.640 -7.848 1.00 89.31 88 PRO A O 1
ATOM 738 N N . LEU A 1 89 ? 0.994 10.540 -8.957 1.00 90.12 89 LEU A N 1
ATOM 739 C CA . LEU A 1 89 ? 0.397 11.431 -7.958 1.00 90.12 89 LEU A CA 1
ATOM 740 C C . LEU A 1 89 ? -1.053 11.840 -8.263 1.00 90.12 89 LEU A C 1
ATOM 742 O O . LEU A 1 89 ? -1.664 12.460 -7.397 1.00 90.12 89 LEU A O 1
ATOM 746 N N . ASP A 1 90 ? -1.605 11.429 -9.411 1.00 81.31 90 ASP A N 1
ATOM 747 C CA . ASP A 1 90 ? -2.953 11.815 -9.875 1.00 81.31 90 ASP A CA 1
ATOM 748 C C . ASP A 1 90 ? -4.005 10.756 -9.533 1.00 81.31 90 ASP A C 1
ATOM 750 O O . ASP A 1 90 ? -4.664 10.843 -8.476 1.00 81.31 90 ASP A O 1
#

Sequence (90 aa):
MRVKRVQQSTPLLVDETDDCLVAPTRCREELQLMLADAIERRDQWYNYWDKTKLSRKQNVEALRNYTALRGVVKTLQWVLMHPDIEHPLD

Foldseek 3Di:
DDDDDDPDDDDDDDDDDPADPDDPDQDPVNLVVVLVVLVVVLVVLVCCLPVDDDDPVSNVVSVVSNVVSLLVNLVSCVVNPPPVRPDSVD

pLDDT: mean 83.35, std 18.19, range [43.97, 98.56]

Secondary structure (DSSP, 8-state):
--PPPP-PPPP-----S-TTSSSSPPPHHHHHHHHHHHHHHHHHHHHHHHHS---HHHHHHHHHHHHHHHHHHHHHHHHTT-TT-S-TT-

Radius of gyration: 17.85 Å; chains: 1; bounding box: 40×40×40 Å